Protein AF-A0A6M0A5F6-F1 (afdb_monomer)

Structure (mmCIF, N/CA/C/O backbone):
data_AF-A0A6M0A5F6-F1
#
_entry.id   AF-A0A6M0A5F6-F1
#
loop_
_atom_site.group_PDB
_atom_site.id
_atom_site.type_symbol
_atom_site.label_atom_id
_atom_site.label_alt_id
_atom_site.label_comp_id
_atom_site.label_asym_id
_atom_site.label_entity_id
_atom_site.label_seq_id
_atom_site.pdbx_PDB_ins_code
_atom_site.Cartn_x
_atom_site.Cartn_y
_atom_site.Cartn_z
_atom_site.occupancy
_atom_site.B_iso_or_equiv
_atom_site.auth_seq_id
_atom_site.auth_comp_id
_atom_site.auth_asym_id
_atom_site.auth_atom_id
_atom_site.pdbx_PDB_model_num
ATOM 1 N N . ILE A 1 1 ? -6.902 -16.278 -24.122 1.00 40.44 1 ILE A N 1
ATOM 2 C CA . ILE A 1 1 ? -6.818 -14.798 -24.183 1.00 40.44 1 ILE A CA 1
ATOM 3 C C . ILE A 1 1 ? -5.774 -14.370 -23.161 1.00 40.44 1 ILE A C 1
ATOM 5 O O . ILE A 1 1 ? -6.069 -14.284 -21.981 1.00 40.44 1 ILE A O 1
ATOM 9 N N . GLY A 1 2 ? -4.518 -14.275 -23.590 1.00 45.38 2 GLY A N 1
ATOM 10 C CA . GLY A 1 2 ? -3.352 -14.162 -22.705 1.00 45.38 2 GLY A CA 1
ATOM 11 C C . GLY A 1 2 ? -2.278 -13.283 -23.333 1.00 45.38 2 GLY A C 1
ATOM 12 O O . GLY A 1 2 ? -1.119 -13.669 -23.397 1.00 45.38 2 GLY A O 1
ATOM 13 N N . GLY A 1 3 ? -2.690 -12.135 -23.876 1.00 43.03 3 GLY A N 1
ATOM 14 C CA . GLY A 1 3 ? -1.760 -11.106 -24.337 1.00 43.03 3 GLY A CA 1
ATOM 15 C C . GLY A 1 3 ? -1.023 -10.459 -23.162 1.00 43.03 3 GLY A C 1
ATOM 16 O O . GLY A 1 3 ? -1.420 -10.648 -22.015 1.00 43.03 3 GLY A O 1
ATOM 17 N N . LEU A 1 4 ? 0.034 -9.703 -23.478 1.00 44.91 4 LEU A N 1
ATOM 18 C CA . LEU A 1 4 ? 0.976 -8.933 -22.635 1.00 44.91 4 LEU A CA 1
ATOM 19 C C . LEU A 1 4 ? 0.595 -8.662 -21.158 1.00 44.91 4 LEU A C 1
ATOM 21 O O . LEU A 1 4 ? 1.452 -8.772 -20.282 1.00 44.91 4 LEU A O 1
ATOM 25 N N . LEU A 1 5 ? -0.665 -8.383 -20.827 1.00 47.47 5 LEU A N 1
ATOM 26 C CA . LEU A 1 5 ? -1.163 -8.275 -19.449 1.00 47.47 5 LEU A CA 1
ATOM 27 C C . LEU A 1 5 ? -0.923 -9.547 -18.611 1.00 47.47 5 LEU A C 1
ATOM 29 O O . LEU A 1 5 ? -0.467 -9.450 -17.474 1.00 47.47 5 LEU A O 1
ATOM 33 N N . GLY A 1 6 ? -1.092 -10.744 -19.182 1.00 47.06 6 GLY A N 1
ATOM 34 C CA . GLY A 1 6 ? -0.778 -12.007 -18.500 1.00 47.06 6 GLY A CA 1
ATOM 35 C C . GLY A 1 6 ? 0.703 -12.142 -18.123 1.00 47.06 6 GLY A C 1
ATOM 36 O O . GLY A 1 6 ? 1.029 -12.754 -17.110 1.00 47.06 6 GLY A O 1
ATOM 37 N N . THR A 1 7 ? 1.611 -11.514 -18.881 1.00 51.88 7 THR A N 1
ATOM 38 C CA . THR A 1 7 ? 3.052 -11.501 -18.566 1.00 51.88 7 THR A CA 1
ATOM 39 C C . THR A 1 7 ? 3.430 -10.471 -17.498 1.00 51.88 7 THR A C 1
ATOM 41 O O . THR A 1 7 ? 4.302 -10.753 -16.677 1.00 51.88 7 THR A O 1
ATOM 44 N N . TYR A 1 8 ? 2.738 -9.325 -17.425 1.00 51.56 8 TYR A N 1
ATOM 45 C CA . TYR A 1 8 ? 2.966 -8.319 -16.374 1.00 51.56 8 TYR A CA 1
ATOM 46 C C . TYR A 1 8 ? 2.498 -8.789 -14.988 1.00 51.56 8 TYR A C 1
ATOM 48 O O . TYR A 1 8 ? 3.140 -8.468 -13.984 1.00 51.56 8 TYR A O 1
ATOM 56 N N . PHE A 1 9 ? 1.431 -9.592 -14.934 1.00 56.50 9 PHE A N 1
ATOM 57 C CA . PHE A 1 9 ? 0.874 -10.147 -13.695 1.00 56.50 9 PHE A CA 1
ATOM 58 C C . PHE A 1 9 ? 1.352 -11.580 -13.373 1.00 56.50 9 PHE A C 1
ATOM 60 O O . PHE A 1 9 ? 1.069 -12.085 -12.290 1.00 56.50 9 PHE A O 1
ATOM 67 N N . ASN A 1 10 ? 2.154 -12.233 -14.230 1.00 56.88 10 ASN A N 1
ATOM 68 C CA . ASN A 1 10 ? 2.593 -13.635 -14.044 1.00 56.88 10 ASN A CA 1
ATOM 69 C C . ASN A 1 10 ? 3.321 -13.891 -12.700 1.00 56.88 10 ASN A C 1
ATOM 71 O O . ASN A 1 10 ? 3.365 -15.007 -12.196 1.00 56.88 10 ASN A O 1
ATOM 75 N N . ARG A 1 11 ? 3.876 -12.842 -12.071 1.00 67.69 11 ARG A N 1
ATOM 76 C CA . ARG A 1 11 ? 4.574 -12.930 -10.774 1.00 67.69 11 ARG A CA 1
ATOM 77 C C . ARG A 1 11 ? 3.959 -12.076 -9.665 1.00 67.69 11 ARG A C 1
ATOM 79 O O . ARG A 1 11 ? 4.616 -11.838 -8.646 1.00 67.69 11 ARG A O 1
ATOM 86 N N . THR A 1 12 ? 2.749 -11.561 -9.866 1.00 77.44 12 THR A N 1
ATOM 87 C CA . THR A 1 12 ? 2.038 -10.803 -8.835 1.00 77.44 12 THR A CA 1
ATOM 88 C C . THR A 1 12 ? 1.182 -11.734 -7.994 1.00 77.44 12 THR A C 1
ATOM 90 O O . THR A 1 12 ? 0.440 -12.553 -8.520 1.00 77.44 12 THR A O 1
ATOM 93 N N . VAL A 1 13 ? 1.280 -11.583 -6.682 1.00 86.25 13 VAL A N 1
ATOM 94 C CA . VAL A 1 13 ? 0.356 -12.151 -5.708 1.00 86.25 13 VAL A CA 1
ATOM 95 C C . VAL A 1 13 ? -0.524 -11.032 -5.165 1.00 86.25 13 VAL A C 1
ATOM 97 O O . VAL A 1 13 ? -0.071 -9.891 -5.023 1.00 86.25 13 VAL A O 1
ATOM 100 N N . THR A 1 14 ? -1.763 -11.383 -4.852 1.00 89.31 14 THR A N 1
ATOM 101 C CA . THR A 1 14 ? -2.768 -10.473 -4.307 1.00 89.31 14 THR A CA 1
ATOM 102 C C . THR A 1 14 ? -3.033 -10.832 -2.854 1.00 89.31 14 THR A C 1
ATOM 104 O O . THR A 1 14 ? -3.165 -12.008 -2.522 1.00 89.31 14 THR A O 1
ATOM 107 N N . VAL A 1 15 ? -3.100 -9.825 -1.987 1.00 90.44 15 VAL A N 1
ATOM 108 C CA . VAL A 1 15 ? -3.532 -9.970 -0.595 1.00 90.44 15 VAL A CA 1
ATOM 109 C C . VAL A 1 15 ? -4.674 -9.004 -0.320 1.00 90.44 15 VAL A C 1
ATOM 111 O O . VAL A 1 15 ? -4.638 -7.857 -0.769 1.00 90.44 15 VAL A O 1
ATOM 114 N N . SER A 1 16 ? -5.664 -9.467 0.432 1.00 92.44 16 SER A N 1
ATOM 115 C CA . SER A 1 16 ? -6.715 -8.623 0.988 1.00 92.44 16 SER A CA 1
ATOM 116 C C . SER A 1 16 ? -6.448 -8.432 2.476 1.00 92.44 16 SER A C 1
ATOM 118 O O . SER A 1 16 ? -6.225 -9.402 3.197 1.00 92.44 16 SER A O 1
ATOM 120 N N . LEU A 1 17 ? -6.417 -7.179 2.918 1.00 91.81 17 LEU A N 1
ATOM 121 C CA . LEU A 1 17 ? -6.187 -6.798 4.306 1.00 91.81 17 LEU A CA 1
ATOM 122 C C . LEU A 1 17 ? -7.427 -6.099 4.842 1.00 91.81 17 LEU A C 1
ATOM 124 O O . LEU A 1 17 ? -7.894 -5.124 4.253 1.00 91.81 17 LEU A O 1
ATOM 128 N N . GLU A 1 18 ? -7.943 -6.583 5.962 1.00 93.38 18 GLU A N 1
ATOM 129 C CA . GLU A 1 18 ? -9.014 -5.909 6.684 1.00 93.38 18 GLU A CA 1
ATOM 130 C C . GLU A 1 18 ? -8.460 -4.731 7.485 1.00 93.38 18 GLU A C 1
ATOM 132 O O . GLU A 1 18 ? -7.362 -4.791 8.045 1.00 93.38 18 GLU A O 1
ATOM 137 N N . PHE A 1 19 ? -9.228 -3.648 7.556 1.00 93.69 19 PHE A N 1
ATOM 138 C CA . PHE A 1 19 ? -8.886 -2.488 8.367 1.00 93.69 19 PHE A CA 1
ATOM 139 C C . PHE A 1 19 ? -10.131 -1.848 8.979 1.00 93.69 19 PHE A C 1
ATOM 141 O O . PHE A 1 19 ? -11.206 -1.816 8.384 1.00 93.69 19 PHE A O 1
ATOM 148 N N . LYS A 1 20 ? -9.972 -1.265 10.172 1.00 90.50 20 LYS A N 1
ATOM 149 C CA . LYS A 1 20 ? -11.066 -0.588 10.890 1.00 90.50 20 LYS A CA 1
ATOM 150 C C . LYS A 1 20 ? -11.301 0.842 10.404 1.00 90.50 20 LYS A C 1
ATOM 152 O O . LYS A 1 20 ? -12.437 1.280 10.278 1.00 90.50 20 LYS A O 1
ATOM 157 N N . SER A 1 21 ? -10.224 1.581 10.134 1.00 93.88 21 SER A N 1
ATOM 158 C CA . SER A 1 21 ? -10.285 2.980 9.705 1.00 93.88 21 SER A CA 1
ATOM 159 C C . SER A 1 21 ? -9.528 3.167 8.402 1.00 93.88 21 SER A C 1
ATOM 161 O O . SER A 1 21 ? -8.312 2.986 8.357 1.00 93.88 21 SER A O 1
ATOM 163 N N . LYS A 1 22 ? -10.250 3.580 7.352 1.00 93.56 22 LYS A N 1
ATOM 164 C CA . LYS A 1 22 ? -9.666 3.856 6.032 1.00 93.56 22 LYS A CA 1
ATOM 165 C C . LYS A 1 22 ? -8.543 4.884 6.127 1.00 93.56 22 LYS A C 1
ATOM 167 O O . LYS A 1 22 ? -7.483 4.676 5.561 1.00 93.56 22 LYS A O 1
ATOM 172 N N . LYS A 1 23 ? -8.757 5.963 6.885 1.00 93.75 23 LYS A N 1
ATOM 173 C CA . LYS A 1 23 ? -7.781 7.050 7.034 1.00 93.75 23 LYS A CA 1
ATOM 174 C C . LYS A 1 23 ? -6.475 6.560 7.666 1.00 93.75 23 LYS A C 1
ATOM 176 O O . LYS A 1 23 ? -5.409 6.843 7.134 1.00 93.75 23 LYS A O 1
ATOM 181 N N . VAL A 1 24 ? -6.569 5.813 8.770 1.00 93.88 24 VAL A N 1
ATOM 182 C CA . VAL A 1 24 ? -5.394 5.280 9.483 1.00 93.88 24 VAL A CA 1
ATOM 183 C C . VAL A 1 24 ? -4.657 4.266 8.614 1.00 93.88 24 VAL A C 1
ATOM 185 O O . VAL A 1 24 ? -3.443 4.350 8.468 1.00 93.88 24 VAL A O 1
ATOM 188 N N . PHE A 1 25 ? -5.397 3.356 7.975 1.00 94.81 25 PHE A N 1
ATOM 189 C CA . PHE A 1 25 ? -4.815 2.359 7.085 1.00 94.81 25 PHE A CA 1
ATOM 190 C C . PHE A 1 25 ? -4.105 2.996 5.886 1.00 94.81 25 PHE A C 1
ATOM 192 O O . PHE A 1 25 ? -2.978 2.624 5.575 1.00 94.81 25 PHE A O 1
ATOM 199 N N . SER A 1 26 ? -4.738 3.971 5.228 1.00 94.31 26 SER A N 1
ATOM 200 C CA . SER A 1 26 ? -4.148 4.672 4.087 1.00 94.31 26 SER A CA 1
ATOM 201 C C . SER A 1 26 ? -2.858 5.399 4.464 1.00 94.31 26 SER A C 1
ATOM 203 O O . SER A 1 26 ? -1.900 5.318 3.703 1.00 94.31 26 SER A O 1
ATOM 205 N N . ALA A 1 27 ? -2.803 6.047 5.634 1.00 94.88 27 ALA A N 1
ATOM 206 C CA . ALA A 1 27 ? -1.579 6.679 6.129 1.00 94.88 27 ALA A CA 1
ATOM 207 C C . ALA A 1 27 ? -0.475 5.641 6.396 1.00 94.88 27 ALA A C 1
ATOM 209 O O . ALA A 1 27 ? 0.605 5.738 5.824 1.00 94.88 27 ALA A O 1
ATOM 210 N N . ALA A 1 28 ? -0.777 4.581 7.154 1.00 95.31 28 ALA A N 1
ATOM 211 C CA . ALA A 1 28 ? 0.192 3.526 7.461 1.00 95.31 28 ALA A CA 1
ATOM 212 C C . ALA A 1 28 ? 0.714 2.810 6.202 1.00 95.31 28 ALA A C 1
ATOM 214 O O . ALA A 1 28 ? 1.889 2.446 6.121 1.00 95.31 28 ALA A O 1
ATOM 215 N N . LEU A 1 29 ? -0.151 2.609 5.203 1.00 95.56 29 LEU A N 1
ATOM 216 C CA . LEU A 1 29 ? 0.233 2.045 3.914 1.00 95.56 29 LEU A CA 1
ATOM 217 C C . LEU A 1 29 ? 1.131 2.999 3.126 1.00 95.56 29 LEU A C 1
ATOM 219 O O . LEU A 1 29 ? 2.141 2.552 2.584 1.00 95.56 29 LEU A O 1
ATOM 223 N N . GLN A 1 30 ? 0.786 4.286 3.076 1.00 94.88 30 GLN A N 1
ATOM 224 C CA . GLN A 1 30 ? 1.598 5.299 2.409 1.00 94.88 30 GLN A CA 1
ATOM 225 C C . GLN A 1 30 ? 2.995 5.382 3.032 1.00 94.88 30 GLN A C 1
ATOM 227 O O . GLN A 1 30 ? 3.985 5.352 2.299 1.00 94.88 30 GLN A O 1
ATOM 232 N N . ASP A 1 31 ? 3.086 5.399 4.361 1.00 95.19 31 ASP A N 1
ATOM 233 C CA . ASP A 1 31 ? 4.358 5.426 5.085 1.00 95.19 31 ASP A CA 1
ATOM 234 C C . ASP A 1 31 ? 5.178 4.166 4.783 1.00 95.19 31 ASP A C 1
ATOM 236 O O . ASP A 1 31 ? 6.339 4.244 4.376 1.00 95.19 31 ASP A O 1
ATOM 240 N N . ALA A 1 32 ? 4.552 2.985 4.860 1.00 95.00 32 ALA A N 1
ATOM 241 C CA . ALA A 1 32 ? 5.218 1.720 4.568 1.00 95.00 32 ALA A CA 1
ATOM 242 C C . ALA A 1 32 ? 5.753 1.641 3.126 1.00 95.00 32 ALA A C 1
ATOM 244 O O . ALA A 1 32 ? 6.839 1.094 2.902 1.00 95.00 32 ALA A O 1
ATOM 245 N N . LEU A 1 33 ? 5.002 2.160 2.149 1.00 94.38 33 LEU A N 1
ATOM 246 C CA . LEU A 1 33 ? 5.403 2.199 0.741 1.00 94.38 33 LEU A CA 1
ATOM 247 C C . LEU A 1 33 ? 6.519 3.223 0.500 1.00 94.38 33 LEU A C 1
ATOM 249 O O . LEU A 1 33 ? 7.506 2.882 -0.158 1.00 94.38 33 LEU A O 1
ATOM 253 N N . THR A 1 34 ? 6.418 4.408 1.103 1.00 92.94 34 THR A N 1
ATOM 254 C CA . THR A 1 34 ? 7.426 5.477 1.015 1.00 92.94 34 THR A CA 1
ATOM 255 C C . THR A 1 34 ? 8.757 5.036 1.624 1.00 92.94 34 THR A C 1
ATOM 257 O O . THR A 1 34 ? 9.799 5.145 0.983 1.00 92.94 34 THR A O 1
ATOM 260 N N . GLU A 1 35 ? 8.747 4.405 2.803 1.00 92.44 35 GLU A N 1
ATOM 261 C CA . GLU A 1 35 ? 9.946 3.798 3.408 1.00 92.44 35 GLU A CA 1
ATOM 262 C C . GLU A 1 35 ? 10.539 2.672 2.548 1.00 92.44 35 GLU A C 1
ATOM 264 O O . GLU A 1 35 ? 11.729 2.351 2.609 1.00 92.44 35 GLU A O 1
ATOM 269 N N . MET A 1 36 ? 9.697 2.016 1.749 1.00 91.06 36 MET A N 1
ATOM 270 C CA . MET A 1 36 ? 10.124 1.036 0.759 1.00 91.06 36 MET A CA 1
ATOM 271 C C . MET A 1 36 ? 10.569 1.686 -0.561 1.00 91.06 36 MET A C 1
ATOM 273 O O . MET A 1 36 ? 10.908 0.945 -1.485 1.00 91.06 36 MET A O 1
ATOM 277 N N . GLY A 1 37 ? 10.613 3.014 -0.662 1.00 91.75 37 GLY A N 1
ATOM 278 C CA . GLY A 1 37 ? 11.035 3.771 -1.843 1.00 91.75 37 GLY A CA 1
ATOM 279 C C . GLY A 1 37 ? 10.054 3.699 -3.010 1.00 91.75 37 GLY A C 1
ATOM 280 O O . GLY A 1 37 ? 10.473 3.843 -4.157 1.00 91.75 37 GLY A O 1
ATOM 281 N N . PHE A 1 38 ? 8.791 3.363 -2.737 1.00 92.75 38 PHE A N 1
ATOM 282 C CA . PHE A 1 38 ? 7.711 3.418 -3.714 1.00 92.75 38 PHE A CA 1
ATOM 283 C C . PHE A 1 38 ? 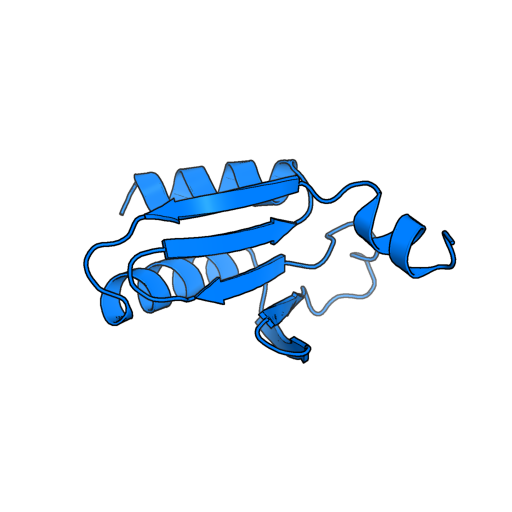7.006 4.765 -3.634 1.00 92.75 38 PHE A C 1
ATOM 285 O O . PHE A 1 38 ? 6.722 5.260 -2.548 1.00 92.75 38 PHE A O 1
ATOM 292 N N . GLU A 1 39 ? 6.659 5.294 -4.797 1.00 92.44 39 GLU A N 1
ATOM 293 C CA . GLU A 1 39 ? 5.953 6.560 -4.953 1.00 92.44 39 GLU A CA 1
ATOM 294 C C . GLU A 1 39 ? 4.683 6.320 -5.768 1.00 92.44 39 GLU A C 1
ATOM 296 O O . GLU A 1 39 ? 4.648 5.424 -6.619 1.00 92.44 39 GLU A O 1
ATOM 301 N N . GLU A 1 40 ? 3.621 7.079 -5.491 1.00 93.19 40 GLU A N 1
ATOM 302 C CA . GLU A 1 40 ? 2.416 7.059 -6.323 1.00 93.19 40 GLU A CA 1
ATOM 303 C C . GLU A 1 40 ? 2.771 7.616 -7.703 1.00 93.19 40 GLU A C 1
ATOM 305 O O . GLU A 1 40 ? 3.343 8.695 -7.821 1.00 93.19 40 GLU A O 1
ATOM 310 N N . THR A 1 41 ? 2.450 6.867 -8.755 1.00 90.56 41 THR A N 1
ATOM 311 C CA . THR A 1 41 ? 2.830 7.237 -10.129 1.00 90.56 41 THR A CA 1
ATOM 312 C C . THR A 1 41 ? 1.641 7.419 -11.050 1.00 90.56 41 THR A C 1
ATOM 314 O O . THR A 1 41 ? 1.694 8.217 -11.979 1.00 90.56 41 THR A O 1
ATOM 317 N N . SER A 1 42 ? 0.579 6.644 -10.849 1.00 87.94 42 SER A N 1
ATOM 318 C CA . SER A 1 42 ? -0.587 6.663 -11.727 1.00 87.94 42 SER A CA 1
ATOM 319 C C . SER A 1 42 ? -1.793 6.039 -11.040 1.00 87.94 42 SER A C 1
ATOM 321 O O . SER A 1 42 ? -1.674 5.370 -10.011 1.00 87.94 42 SER A O 1
ATOM 323 N N . LYS A 1 43 ? -2.963 6.242 -11.641 1.00 89.56 43 LYS A N 1
ATOM 324 C CA . LYS A 1 43 ? -4.192 5.527 -11.309 1.00 89.56 43 LYS A CA 1
ATOM 325 C C . LYS A 1 43 ? -4.581 4.665 -12.502 1.00 89.56 43 LYS A C 1
ATOM 327 O O . LYS A 1 43 ? -4.466 5.111 -13.642 1.00 89.56 43 LYS A O 1
ATOM 332 N N . LEU A 1 44 ? -4.990 3.434 -12.229 1.00 83.00 44 LEU A N 1
ATOM 333 C CA . LEU A 1 44 ? -5.451 2.466 -13.215 1.00 83.00 44 LEU A CA 1
ATOM 334 C C . LEU A 1 44 ? -6.776 1.899 -12.714 1.00 83.00 44 LEU A C 1
ATOM 336 O O . LEU A 1 44 ? -6.786 1.139 -11.748 1.00 83.00 44 LEU A O 1
ATOM 340 N N . ASP A 1 45 ? -7.876 2.294 -13.347 1.00 86.38 45 ASP A N 1
ATOM 341 C CA . ASP A 1 45 ? -9.235 1.978 -12.899 1.00 86.38 45 ASP A CA 1
ATOM 342 C C . ASP A 1 45 ? -9.440 2.356 -11.416 1.00 86.38 45 ASP A C 1
ATOM 344 O O . ASP A 1 45 ? -9.280 3.516 -11.033 1.00 86.38 45 ASP A O 1
ATOM 348 N N . GLU A 1 46 ? -9.750 1.379 -10.561 1.00 88.00 46 GLU A N 1
ATOM 349 C CA . GLU A 1 46 ? -9.927 1.557 -9.115 1.00 88.00 46 GLU A CA 1
ATOM 350 C C . GLU A 1 46 ? -8.626 1.396 -8.306 1.00 88.00 46 GLU A C 1
ATOM 352 O O . GLU A 1 46 ? -8.642 1.454 -7.072 1.00 88.00 46 GLU A O 1
ATOM 357 N N . PHE A 1 47 ? -7.492 1.190 -8.981 1.00 89.25 47 PHE A N 1
ATOM 358 C CA . PHE A 1 47 ? -6.192 0.989 -8.353 1.00 89.25 47 PHE A CA 1
ATOM 359 C C . PHE A 1 47 ? -5.335 2.252 -8.397 1.00 89.25 47 PHE A C 1
ATOM 361 O O . PHE A 1 47 ? -5.157 2.892 -9.434 1.00 89.25 47 PHE A O 1
ATOM 368 N N . VAL A 1 48 ? -4.698 2.547 -7.271 1.00 93.75 48 VAL A N 1
ATOM 369 C CA . VAL A 1 48 ? -3.544 3.442 -7.205 1.00 93.75 48 VAL A CA 1
ATOM 370 C C . VAL A 1 48 ? -2.286 2.616 -7.453 1.00 93.75 48 VAL A C 1
ATOM 372 O O . VAL A 1 48 ? -2.101 1.542 -6.869 1.00 93.75 48 VAL A O 1
ATOM 375 N N . VAL A 1 49 ? -1.429 3.097 -8.350 1.00 92.00 49 VAL A N 1
ATOM 376 C CA . VAL A 1 49 ? -0.222 2.401 -8.791 1.00 92.00 49 VAL A CA 1
ATOM 377 C C . VAL A 1 49 ? 1.004 3.077 -8.204 1.00 92.00 49 VAL A C 1
ATOM 379 O O . VAL A 1 49 ? 1.300 4.239 -8.494 1.00 92.00 49 VAL A O 1
ATOM 382 N N . TYR A 1 50 ? 1.772 2.297 -7.453 1.00 92.88 50 TYR A N 1
ATOM 383 C CA . TYR A 1 50 ? 3.029 2.728 -6.870 1.00 92.88 50 TYR A CA 1
ATOM 384 C C . TYR A 1 50 ? 4.224 2.071 -7.560 1.00 92.88 50 TYR A C 1
ATOM 386 O O . TYR A 1 50 ? 4.239 0.857 -7.809 1.00 92.88 50 TYR A O 1
ATOM 394 N N . GLN A 1 51 ? 5.255 2.864 -7.838 1.00 90.12 51 GLN A N 1
ATOM 395 C CA . GLN A 1 51 ? 6.480 2.425 -8.503 1.00 90.12 51 GLN A CA 1
ATOM 396 C C . GLN A 1 51 ? 7.698 3.167 -7.936 1.00 90.12 51 GLN A C 1
ATOM 398 O O . GLN A 1 51 ? 7.576 4.242 -7.365 1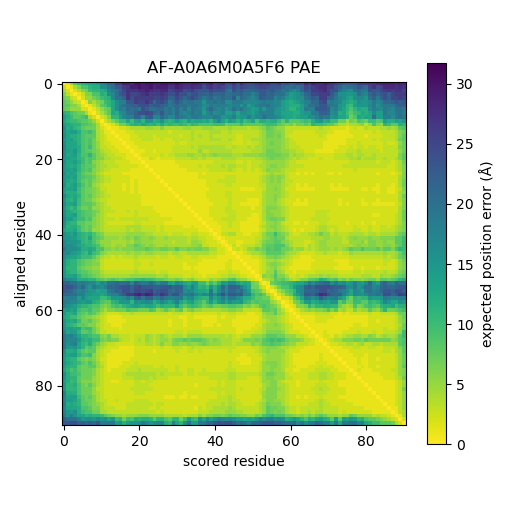.00 90.12 51 GLN A O 1
ATOM 403 N N . ARG A 1 52 ? 8.884 2.562 -8.055 1.00 88.50 52 ARG A N 1
ATOM 404 C CA . ARG A 1 52 ? 10.150 3.212 -7.697 1.00 88.50 52 ARG A CA 1
ATOM 405 C C . ARG A 1 52 ? 10.706 4.020 -8.888 1.00 88.50 52 ARG A C 1
ATOM 407 O O . ARG A 1 52 ? 10.693 3.475 -9.995 1.00 88.50 52 ARG A O 1
ATOM 414 N N . PRO A 1 53 ? 11.268 5.225 -8.688 1.00 79.81 53 PRO A N 1
ATOM 415 C CA . PRO A 1 53 ? 11.673 6.125 -9.781 1.00 79.81 53 PRO A CA 1
ATOM 416 C C . PRO A 1 53 ? 12.921 5.716 -10.603 1.00 79.81 53 PRO A C 1
ATOM 418 O O . PRO A 1 53 ? 13.103 6.217 -11.707 1.00 79.81 53 PRO A O 1
ATOM 421 N N . ALA A 1 54 ? 13.793 4.806 -10.142 1.00 69.19 54 ALA A N 1
ATOM 422 C CA . ALA A 1 54 ? 15.075 4.534 -10.826 1.00 69.19 54 ALA A CA 1
ATOM 423 C C . ALA A 1 54 ? 15.030 3.431 -11.915 1.00 69.19 54 ALA A C 1
ATOM 425 O O . ALA A 1 54 ? 14.548 2.324 -11.663 1.00 69.19 54 ALA A O 1
ATOM 426 N N . LEU A 1 55 ? 15.655 3.686 -13.080 1.00 53.69 55 LEU A N 1
ATOM 427 C CA . LEU A 1 55 ? 15.801 2.756 -14.224 1.00 53.69 55 LEU A CA 1
ATOM 428 C C . LEU A 1 55 ? 16.523 1.426 -13.902 1.00 53.69 55 LEU A C 1
ATOM 430 O O . LEU A 1 55 ? 16.327 0.445 -14.616 1.00 53.69 55 LEU A O 1
ATOM 434 N N . SER A 1 56 ? 17.292 1.331 -12.810 1.00 55.22 56 SER A N 1
ATOM 435 C CA . SER A 1 56 ? 17.902 0.067 -12.349 1.00 55.22 56 SER A CA 1
ATOM 436 C C . SER A 1 56 ? 16.889 -0.942 -11.768 1.00 55.22 56 SER A C 1
ATOM 438 O O . SER A 1 56 ? 17.249 -2.074 -11.445 1.00 55.22 56 SER A O 1
ATOM 440 N N . ASN A 1 57 ? 15.605 -0.564 -11.663 1.00 54.25 57 ASN A N 1
ATOM 441 C CA . ASN A 1 57 ? 14.535 -1.311 -10.996 1.00 54.25 57 ASN A CA 1
ATOM 442 C C . ASN A 1 57 ? 13.474 -1.914 -11.933 1.00 54.25 57 ASN A C 1
ATOM 444 O O . ASN A 1 57 ? 12.356 -2.176 -11.484 1.00 54.25 57 ASN A O 1
ATOM 448 N N . LEU A 1 58 ? 13.788 -2.251 -13.191 1.00 55.34 58 LEU A N 1
ATOM 449 C CA . LEU A 1 58 ? 12.854 -3.032 -14.034 1.00 55.34 58 LEU A CA 1
ATOM 450 C C . LEU A 1 58 ? 12.363 -4.325 -13.315 1.00 55.34 58 LEU A C 1
ATOM 452 O O . LEU A 1 58 ? 11.279 -4.853 -13.577 1.00 55.34 58 LEU A O 1
ATOM 456 N N . PHE A 1 59 ? 13.113 -4.787 -12.302 1.00 62.72 59 PHE A N 1
ATOM 457 C CA . PHE A 1 59 ? 12.782 -5.905 -11.419 1.00 62.72 59 PHE A CA 1
ATOM 458 C C . PHE A 1 59 ? 12.170 -5.555 -10.037 1.00 62.72 59 PHE A C 1
ATOM 460 O O . PHE A 1 59 ? 11.969 -6.469 -9.232 1.00 62.72 59 PHE A O 1
ATOM 467 N N . SER A 1 60 ? 11.828 -4.307 -9.698 1.00 69.12 60 SER A N 1
ATOM 468 C CA . SER A 1 60 ? 11.141 -4.035 -8.415 1.00 69.12 60 SER A CA 1
ATOM 469 C C . SER A 1 60 ? 9.655 -4.397 -8.461 1.00 69.12 60 SER A C 1
ATOM 471 O O . SER A 1 60 ? 9.062 -4.714 -7.429 1.00 69.12 60 SER A O 1
ATOM 473 N N . GLY A 1 61 ? 9.065 -4.408 -9.660 1.00 81.31 61 GLY A N 1
ATOM 474 C CA . GLY A 1 61 ? 7.622 -4.542 -9.846 1.00 81.31 61 GLY A CA 1
ATOM 475 C C . GLY A 1 61 ? 6.855 -3.305 -9.369 1.00 81.31 61 GLY A C 1
ATOM 476 O O . GLY A 1 61 ? 7.414 -2.430 -8.708 1.00 81.31 61 GLY A O 1
ATOM 477 N N . LYS A 1 62 ? 5.572 -3.247 -9.726 1.00 89.06 62 LYS A N 1
ATOM 478 C CA . LYS A 1 62 ? 4.621 -2.227 -9.268 1.00 89.06 62 LYS A CA 1
ATOM 479 C C . LYS A 1 62 ? 3.859 -2.740 -8.044 1.00 89.06 62 LYS A C 1
ATOM 481 O O . LYS A 1 62 ? 3.790 -3.957 -7.826 1.00 89.06 62 LYS A O 1
ATOM 486 N N . VAL A 1 63 ? 3.306 -1.835 -7.246 1.00 92.44 63 VAL A N 1
ATOM 487 C CA . VAL A 1 63 ? 2.319 -2.163 -6.210 1.00 92.44 63 VAL A CA 1
ATOM 488 C C . VAL A 1 63 ? 0.998 -1.534 -6.624 1.00 92.44 63 VAL A C 1
ATOM 490 O O . VAL A 1 63 ? 0.924 -0.323 -6.800 1.00 92.44 63 VAL A O 1
ATOM 493 N N . PHE A 1 64 ? -0.023 -2.362 -6.802 1.00 93.00 64 PHE A N 1
ATOM 494 C CA . PHE A 1 64 ? -1.381 -1.926 -7.099 1.00 93.00 64 PHE A CA 1
ATOM 495 C C . PHE A 1 64 ? -2.185 -1.982 -5.810 1.00 93.00 64 PHE A C 1
ATOM 497 O O . PHE A 1 64 ? -2.171 -3.011 -5.131 1.00 93.00 64 PHE A O 1
ATOM 504 N N . VAL A 1 65 ? -2.860 -0.890 -5.472 1.00 94.88 65 VAL A N 1
ATOM 505 C CA . VAL A 1 65 ? -3.631 -0.764 -4.236 1.00 94.88 65 VAL A CA 1
ATOM 506 C C . VAL A 1 65 ? -5.042 -0.306 -4.564 1.00 94.88 65 VAL A C 1
ATOM 508 O O . VAL A 1 65 ? -5.226 0.750 -5.159 1.00 94.88 65 VAL A O 1
ATOM 511 N N . GLN A 1 66 ? -6.033 -1.058 -4.105 1.00 94.88 66 GLN A N 1
ATOM 512 C CA . GLN A 1 66 ? -7.441 -0.672 -4.116 1.00 94.88 66 GLN A CA 1
ATOM 513 C C . GLN A 1 66 ? -7.946 -0.685 -2.673 1.00 94.88 66 GLN A C 1
ATOM 515 O O . GLN A 1 66 ? -7.797 -1.682 -1.969 1.00 94.88 66 GLN A O 1
ATOM 520 N N . ILE A 1 67 ? -8.526 0.424 -2.207 1.00 94.25 67 ILE A N 1
ATOM 521 C CA . ILE A 1 67 ? -9.002 0.568 -0.821 1.00 94.25 67 ILE A CA 1
ATOM 522 C C . ILE A 1 67 ? -10.524 0.721 -0.818 1.00 94.25 67 ILE A C 1
ATOM 524 O O . ILE A 1 67 ? -11.055 1.817 -1.042 1.00 94.25 67 ILE A O 1
ATOM 528 N N . GLY A 1 68 ? -11.206 -0.389 -0.536 1.00 89.38 68 GLY A N 1
ATOM 529 C CA . GLY A 1 68 ? -12.657 -0.494 -0.446 1.00 89.38 68 GLY A CA 1
ATOM 530 C C . GLY A 1 68 ? -13.214 -0.115 0.930 1.00 89.38 68 GLY A C 1
ATOM 531 O O . GLY A 1 68 ? -12.627 0.668 1.683 1.00 89.38 68 GLY A O 1
ATOM 532 N N . LYS A 1 69 ? -14.391 -0.658 1.262 1.00 89.19 69 LYS A N 1
ATOM 533 C CA . LYS A 1 69 ? -15.041 -0.475 2.569 1.00 89.19 69 LYS A CA 1
ATOM 534 C C . LYS A 1 69 ? -14.552 -1.554 3.537 1.00 89.19 69 LYS A C 1
ATOM 536 O O . LYS A 1 69 ? -15.004 -2.689 3.467 1.00 89.19 69 LYS A O 1
ATOM 541 N N . GLY A 1 70 ? -13.615 -1.196 4.413 1.00 91.50 70 GLY A N 1
ATOM 542 C CA . GLY A 1 70 ? -13.081 -2.091 5.452 1.00 91.50 70 GLY A CA 1
ATOM 543 C C . GLY A 1 70 ? -12.074 -3.133 4.958 1.00 91.50 70 GLY A C 1
ATOM 544 O O . GLY A 1 70 ? -11.510 -3.859 5.768 1.00 91.50 70 GLY A O 1
ATOM 545 N N . THR A 1 71 ? -11.816 -3.192 3.651 1.00 93.94 71 THR A N 1
ATOM 546 C CA . THR A 1 71 ? -10.850 -4.103 3.029 1.00 93.94 71 THR A CA 1
ATOM 547 C C . THR A 1 71 ? -9.994 -3.372 2.002 1.00 93.94 71 THR A C 1
ATOM 549 O O . THR A 1 71 ? -10.469 -2.500 1.266 1.00 93.94 71 THR A O 1
ATOM 552 N N . ALA A 1 72 ? -8.705 -3.700 1.969 1.00 94.75 72 ALA A N 1
ATOM 553 C CA . ALA A 1 72 ? -7.752 -3.216 0.982 1.00 94.75 72 ALA A CA 1
ATOM 554 C C . ALA A 1 72 ? -7.175 -4.390 0.201 1.00 94.75 72 ALA A C 1
ATOM 556 O O . ALA A 1 72 ? -6.654 -5.334 0.791 1.00 94.75 72 ALA A O 1
ATOM 557 N N . THR A 1 73 ? -7.217 -4.295 -1.121 1.00 94.12 73 THR A N 1
ATOM 558 C CA . THR A 1 73 ? -6.614 -5.261 -2.033 1.00 94.12 73 THR A CA 1
ATOM 559 C C . THR A 1 73 ? -5.275 -4.716 -2.503 1.00 94.12 73 THR A C 1
ATOM 561 O O . THR A 1 73 ? -5.201 -3.627 -3.073 1.00 94.12 73 THR A O 1
ATOM 564 N N . ILE A 1 74 ? -4.207 -5.474 -2.263 1.00 93.94 74 ILE A N 1
ATOM 565 C CA . ILE A 1 74 ? -2.846 -5.117 -2.658 1.00 93.94 74 ILE A CA 1
ATOM 566 C C . ILE A 1 74 ? -2.294 -6.218 -3.558 1.00 93.94 74 ILE A C 1
ATOM 568 O O . ILE A 1 74 ? -2.163 -7.364 -3.129 1.00 93.94 74 ILE A O 1
ATOM 572 N N . ALA A 1 75 ? -1.919 -5.867 -4.786 1.00 91.12 75 ALA A N 1
ATOM 573 C CA . ALA A 1 75 ? -1.285 -6.782 -5.730 1.00 91.12 75 ALA A CA 1
ATOM 574 C C . ALA A 1 75 ? 0.149 -6.336 -6.048 1.00 91.12 75 ALA A C 1
ATOM 576 O O . ALA A 1 75 ? 0.401 -5.195 -6.437 1.00 91.12 75 ALA A O 1
ATOM 577 N N . SER A 1 76 ? 1.121 -7.233 -5.867 1.00 91.38 76 SER A N 1
ATOM 578 C CA . SER A 1 76 ? 2.531 -6.993 -6.212 1.00 91.38 76 SER A CA 1
ATOM 579 C C . SER A 1 76 ? 3.332 -8.299 -6.211 1.00 91.38 76 SER A C 1
ATOM 581 O O . SER A 1 76 ? 2.801 -9.378 -5.984 1.00 91.38 76 SER A O 1
ATOM 583 N N . ARG A 1 77 ? 4.647 -8.235 -6.425 1.00 89.38 77 ARG A N 1
ATOM 584 C CA . ARG A 1 77 ? 5.542 -9.393 -6.278 1.00 89.38 77 ARG A CA 1
ATOM 585 C C . ARG A 1 77 ? 5.536 -9.897 -4.833 1.00 89.38 77 ARG A C 1
ATOM 587 O O . ARG A 1 77 ? 5.514 -9.101 -3.895 1.00 89.38 77 ARG A O 1
ATOM 594 N N . SER A 1 78 ? 5.681 -11.206 -4.629 1.00 88.62 78 SER A N 1
ATOM 595 C CA . SER A 1 78 ? 5.574 -11.827 -3.295 1.00 88.62 78 SER A CA 1
ATOM 596 C C . SER A 1 78 ? 6.549 -11.260 -2.260 1.00 88.62 78 SER A C 1
ATOM 598 O O . SER A 1 78 ? 6.207 -11.151 -1.085 1.00 88.62 78 SER A O 1
ATOM 600 N N . ARG A 1 79 ? 7.756 -10.846 -2.676 1.00 89.06 79 ARG A N 1
ATOM 601 C CA . ARG A 1 79 ? 8.723 -10.184 -1.782 1.00 89.06 79 AR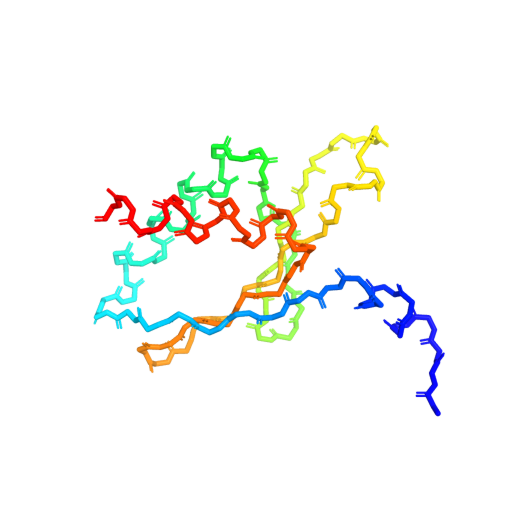G A CA 1
ATOM 602 C C . ARG A 1 79 ? 8.223 -8.820 -1.295 1.00 89.06 79 ARG A C 1
ATOM 604 O O . ARG A 1 79 ? 8.464 -8.483 -0.139 1.00 89.06 79 ARG A O 1
ATOM 611 N N . ASN A 1 80 ? 7.527 -8.064 -2.144 1.00 91.62 80 ASN A N 1
ATOM 612 C CA . ASN A 1 80 ? 6.934 -6.780 -1.772 1.00 91.62 80 ASN A CA 1
ATOM 613 C C . ASN A 1 80 ? 5.749 -7.004 -0.834 1.00 91.62 80 ASN A C 1
ATOM 615 O O . ASN A 1 80 ? 5.743 -6.414 0.239 1.00 91.62 80 ASN A O 1
ATOM 619 N N . ILE A 1 81 ? 4.833 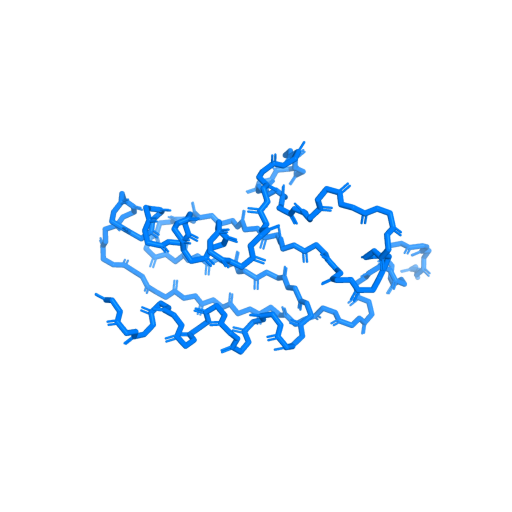-7.926 -1.163 1.00 92.88 81 ILE A N 1
ATOM 620 C CA . ILE A 1 81 ? 3.694 -8.260 -0.290 1.00 92.88 81 ILE A CA 1
ATOM 621 C C . ILE A 1 81 ? 4.165 -8.689 1.103 1.00 92.88 81 ILE A C 1
ATOM 623 O O . ILE A 1 81 ? 3.745 -8.097 2.089 1.00 92.88 81 ILE A O 1
ATOM 627 N N . LYS A 1 82 ? 5.131 -9.614 1.208 1.00 92.00 82 LYS A N 1
ATOM 628 C CA . LYS A 1 82 ? 5.686 -10.034 2.510 1.00 92.00 82 LYS A CA 1
ATOM 629 C C . LYS A 1 82 ? 6.251 -8.866 3.330 1.00 92.00 82 LYS A C 1
ATOM 631 O O . LYS A 1 82 ? 6.154 -8.877 4.555 1.00 92.00 82 LYS A O 1
ATOM 636 N N . ARG A 1 83 ? 6.873 -7.875 2.680 1.00 93.31 83 ARG A N 1
ATOM 637 C CA . ARG A 1 83 ? 7.417 -6.685 3.357 1.00 93.31 83 ARG A CA 1
ATOM 638 C C . ARG A 1 83 ? 6.316 -5.718 3.782 1.00 93.31 83 ARG A C 1
ATOM 640 O O . ARG A 1 83 ? 6.368 -5.251 4.915 1.00 93.31 83 ARG A O 1
ATOM 647 N N . ILE A 1 84 ? 5.343 -5.465 2.908 1.00 93.75 84 ILE A N 1
ATOM 648 C CA . ILE A 1 84 ? 4.188 -4.600 3.178 1.00 93.75 84 ILE A CA 1
ATOM 649 C C . ILE A 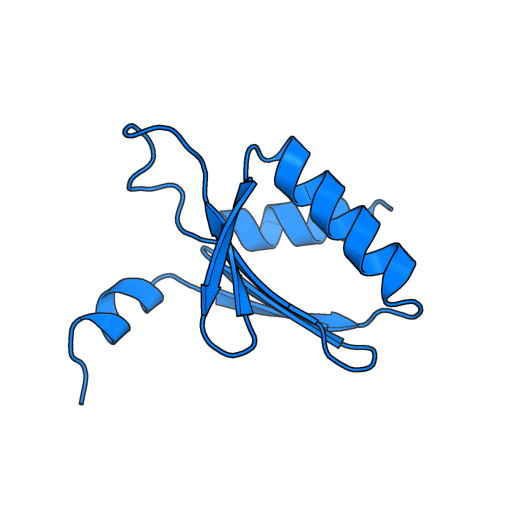1 84 ? 3.388 -5.169 4.351 1.00 93.75 84 ILE A C 1
ATOM 651 O O . ILE A 1 84 ? 3.222 -4.482 5.350 1.00 93.75 84 ILE A O 1
ATOM 655 N N . SER A 1 85 ? 3.006 -6.450 4.304 1.00 91.69 85 SER A N 1
ATOM 656 C CA . SER A 1 85 ? 2.268 -7.105 5.393 1.00 91.69 85 SER A CA 1
ATOM 657 C C . SER A 1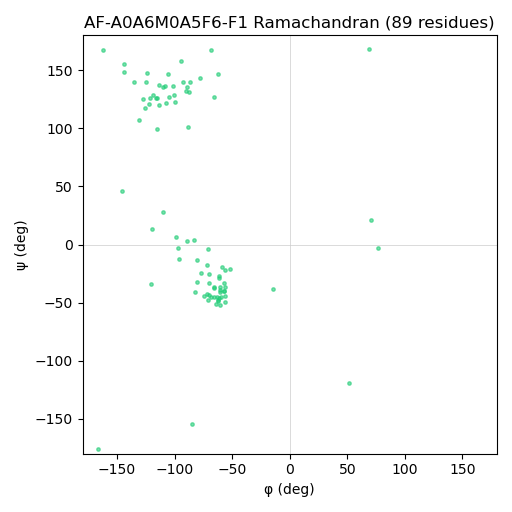 85 ? 3.018 -7.043 6.725 1.00 91.69 85 SER A C 1
ATOM 659 O O . SER A 1 85 ? 2.417 -6.776 7.758 1.00 91.69 85 SER A O 1
ATOM 661 N N . ARG A 1 86 ? 4.346 -7.229 6.718 1.00 91.50 86 ARG A N 1
ATOM 662 C CA . ARG A 1 86 ? 5.152 -7.126 7.943 1.00 91.50 86 ARG A CA 1
ATOM 663 C C . ARG A 1 86 ? 5.180 -5.708 8.514 1.00 91.50 86 ARG A C 1
ATOM 665 O O . ARG A 1 86 ? 5.206 -5.568 9.730 1.00 91.50 86 ARG A O 1
ATOM 672 N N . LYS A 1 87 ? 5.229 -4.679 7.665 1.00 91.44 87 LYS A N 1
ATOM 673 C CA . LYS A 1 87 ? 5.193 -3.278 8.108 1.00 91.44 87 LYS A CA 1
ATOM 674 C C . LYS A 1 87 ? 3.812 -2.905 8.648 1.00 91.44 87 LYS A C 1
ATOM 676 O O . LYS A 1 87 ? 3.733 -2.328 9.720 1.00 91.44 87 LYS A O 1
ATOM 681 N N . LEU A 1 88 ? 2.748 -3.324 7.965 1.00 89.19 88 LEU A N 1
ATOM 682 C CA . LEU A 1 88 ? 1.367 -3.061 8.378 1.00 89.19 88 LEU A CA 1
ATOM 683 C C . LEU A 1 88 ? 0.932 -3.840 9.624 1.00 89.19 88 LEU A C 1
ATOM 685 O O . LEU A 1 88 ? 0.038 -3.394 10.316 1.00 89.19 88 LEU A O 1
ATOM 689 N N . SER A 1 89 ? 1.549 -4.987 9.921 1.00 80.19 89 SER A N 1
ATOM 690 C CA . SER A 1 89 ? 1.282 -5.751 11.150 1.00 80.19 89 SER A CA 1
ATOM 691 C C . SER A 1 89 ? 2.019 -5.208 12.380 1.00 80.19 89 SER A C 1
ATOM 693 O O . SER A 1 89 ? 1.763 -5.678 13.487 1.00 80.19 89 SER A O 1
ATOM 695 N N . LYS A 1 90 ? 2.999 -4.317 12.192 1.00 60.81 90 LYS A N 1
ATOM 696 C CA . LYS A 1 90 ? 3.790 -3.725 13.280 1.00 60.81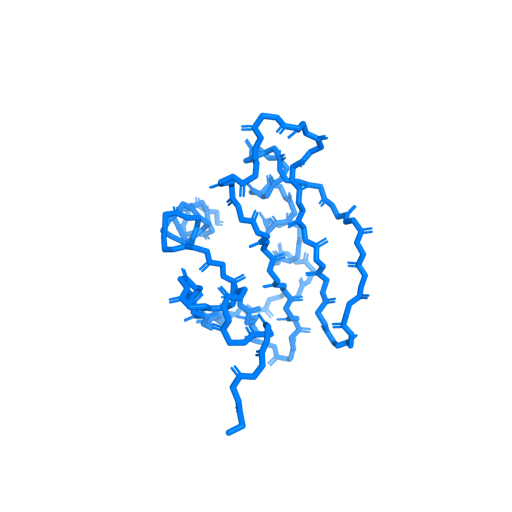 90 LYS A CA 1
ATOM 697 C C . LYS A 1 90 ? 3.263 -2.362 13.742 1.00 60.81 90 LYS A C 1
ATOM 699 O O . LYS A 1 90 ? 3.727 -1.896 14.778 1.00 60.81 90 LYS A O 1
ATOM 704 N N . ASN A 1 91 ? 2.347 -1.764 12.983 1.00 46.47 91 ASN A N 1
ATOM 705 C CA . ASN A 1 91 ? 1.661 -0.507 13.286 1.00 46.47 91 ASN A CA 1
ATOM 706 C C . ASN A 1 91 ? 0.212 -0.791 13.684 1.00 46.47 91 ASN A C 1
ATOM 708 O O . ASN A 1 91 ? -0.342 0.0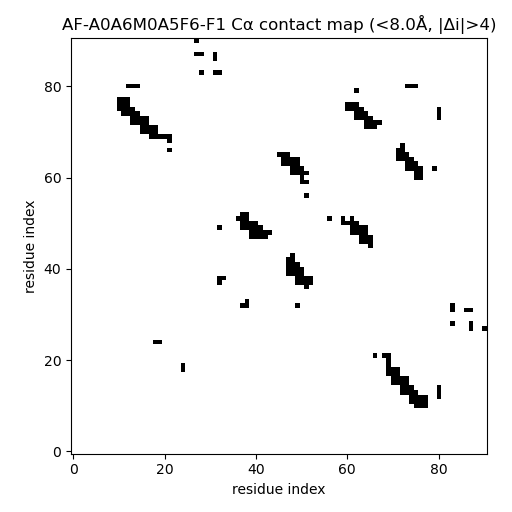20 14.453 1.00 46.47 91 ASN A O 1
#

Nearest PDB structures (foldseek):
  6y2r-assembly1_B  TM=5.377E-01  e=3.651E-03  Escherichia coli K-12
  6y2r-assembly1_A  TM=5.719E-01  e=1.543E-02  Escherichia coli K-12
  6c9j-assembly1_A  TM=5.520E-01  e=2.605E-02  Homo sapiens
  4qfg-assembly1_A  TM=4.683E-01  e=2.605E-02  Rattus norvegicus
  3ogd-assembly1_A  TM=4.305E-01  e=4.080E-01  Escherichia coli K-12

Secondary structure (DSSP, 8-state):
---THHHHHTTEEEEEEE-S-HHHHHHHHHHHHHHTT-EEEEEETTEEEEE-S-GGGTTT--EEEEE-SSEEEEEEEHHHHHHHHHHHTT-

Sequence (91 aa):
IGGLLGTYFNRTVTVSLEFKSKKVFSAALQDALTEMGFEETSKLDEFVVYQRPALSNLFSGKVFVQIGKGTATIASRSRNIKRISRKLSKN

Foldseek 3Di:
DQPPVVVLQVQKDKDKDFDDDLVVLVVLLQVLCVVVQWDFDDDDVQWTKIDHDDPVPPPVHIWTWHRDDRMIMIMTGPVSVVSSVVSSVVD

pLDDT: mean 83.04, std 16.26, range [40.44, 95.56]

Mean predicted aligned error: 6.57 Å

Radius of gyration: 13.05 Å; Cα contacts (8 Å, |Δi|>4): 124; chains: 1; bounding box: 33×22×38 Å

Solvent-accessible surface area (backbone atoms only — not comparable to full-atom values): 5325 Å² total; per-residue (Å²): 144,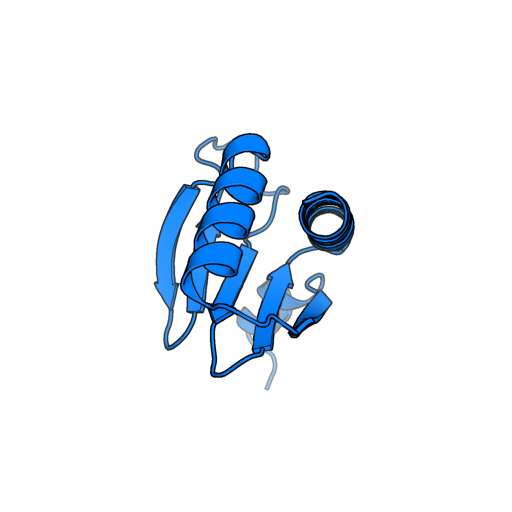73,59,73,67,51,68,73,47,69,62,48,44,75,47,77,43,78,47,94,45,69,70,60,50,53,51,54,49,50,51,51,36,45,78,67,55,33,39,86,73,50,73,56,92,81,25,44,33,27,37,55,92,58,86,92,42,85,82,68,58,53,40,39,38,30,78,62,90,51,37,32,43,39,36,19,33,59,72,54,48,58,51,50,54,55,50,63,72,74,108